Protein AF-A0A5C7MUC1-F1 (afdb_monomer)

Mean predicted aligned error: 4.85 Å

Radius of gyration: 16.39 Å; Cα contacts (8 Å, |Δi|>4): 188; chains: 1; bounding box: 34×37×46 Å

Nearest PDB structures (foldseek):
  3kn1-assembly1_A  TM=7.034E-01  e=2.233E-05  Homo sapiens
  1sfx-assembly1_A  TM=3.799E-01  e=1.946E+00  Archaeoglobus fulgidus DSM 4304
  5n9j-assembly1_A  TM=2.922E-01  e=3.364E+00  Schizosaccharomyces pombe

Solvent-accessible surface area (backbone atoms only — not comparable to full-atom values): 7900 Å² total; per-residue (Å²): 113,53,58,55,29,49,52,51,52,58,65,36,38,36,84,89,73,16,41,66,75,54,58,67,73,62,41,31,51,52,46,33,48,25,35,53,47,31,36,37,76,69,60,38,36,44,69,40,52,97,88,51,95,52,61,82,70,15,32,36,54,48,88,70,80,84,87,60,36,82,63,39,37,64,62,50,52,58,23,66,78,41,61,41,40,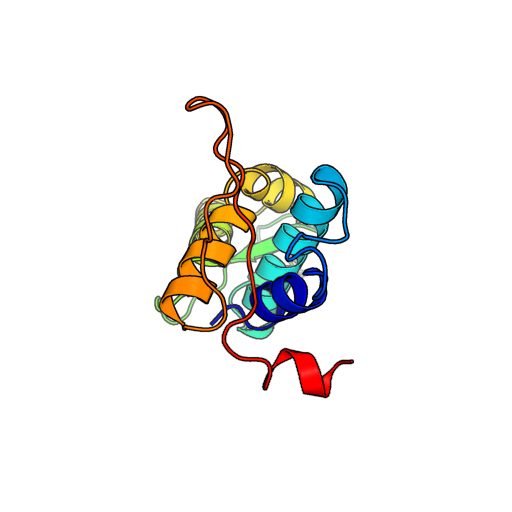63,69,62,52,31,64,71,37,44,85,51,48,65,61,43,44,52,54,49,36,38,75,69,53,38,28,45,85,40,83,42,94,59,58,92,89,58,76,43,60,32,48,46,70,68,52,53,77,79,50,63,78,80,108

Foldseek 3Di:
DLLQLLLVQVLQQDQPQLDGVDDLVVNLLVSLVSLVVSCVVVVQKDADDPPDPADGQWIAGDDDDPDDDPLNVQLSVVRPVHTGHSVVSSVVSSPPNVVSSLVVCVVVQQWDWAFDDDDPVDTDTRTHGRDCPSVVVVD

Secondary structure (DSSP, 8-state):
--HHHHHHHHHHB-TTT-SBSS-HHHHHHHHHHHHHHHHHHTTSEEE--TT-SSPTT-EEEPP--S---TTTHHHHHHHHHS-B-HHHHHHHHTTTHHHHHHHHHHHTTSB--EEES--TTS-EEE--BS--HHHHTT-

Sequence (139 aa):
MAQIAEDLYLLLLDNSSAQPGLDQPRRHRVLSGAVLLDLALACRIRPAAPGDSAPDGHLVALSGDDTVDPVSAPALELLRQRPRRPAAVMSKLRKGTEDSLIDQLQRAGQLRRQPLGGNRFRPHYALPLTDRARVGQAR

Structure (mmCIF, N/CA/C/O backbone):
data_AF-A0A5C7MUC1-F1
#
_entry.id   AF-A0A5C7MUC1-F1
#
loop_
_atom_site.group_PDB
_atom_site.id
_atom_site.type_symbol
_atom_site.label_atom_id
_atom_site.label_alt_id
_atom_site.label_comp_id
_atom_site.label_asym_id
_atom_site.label_entity_id
_atom_site.label_seq_id
_atom_site.pdbx_PDB_ins_code
_atom_site.Cartn_x
_atom_site.Cartn_y
_atom_site.Cartn_z
_atom_site.occupancy
_atom_site.B_iso_or_equiv
_atom_site.auth_seq_id
_atom_site.auth_comp_id
_atom_site.auth_asym_id
_atom_site.auth_atom_id
_atom_site.pdbx_PDB_model_num
ATOM 1 N N . MET A 1 1 ? -8.249 -5.103 -5.045 1.00 58.84 1 MET A N 1
ATOM 2 C CA . MET A 1 1 ? -8.250 -4.750 -3.609 1.00 58.84 1 MET A CA 1
ATOM 3 C C . MET A 1 1 ? -6.808 -4.775 -3.152 1.00 58.84 1 MET A C 1
ATOM 5 O O . MET A 1 1 ? -6.132 -5.740 -3.488 1.00 58.84 1 MET A O 1
ATOM 9 N N . ALA A 1 2 ? -6.350 -3.751 -2.433 1.00 65.50 2 ALA A N 1
ATOM 10 C CA . ALA A 1 2 ? -5.010 -3.712 -1.852 1.00 65.50 2 ALA A CA 1
ATOM 11 C C . ALA A 1 2 ? -4.988 -4.564 -0.573 1.00 65.50 2 ALA A C 1
ATOM 13 O O . ALA A 1 2 ? -5.162 -4.045 0.528 1.00 65.50 2 ALA A O 1
ATOM 14 N N . GLN A 1 3 ? -4.901 -5.888 -0.717 1.00 86.44 3 GLN A N 1
ATOM 15 C CA . GLN A 1 3 ? -5.027 -6.805 0.417 1.00 86.44 3 GLN A CA 1
ATOM 16 C C . GLN A 1 3 ? -3.856 -6.650 1.390 1.00 86.44 3 GLN A C 1
ATOM 18 O O . GLN A 1 3 ? -4.083 -6.480 2.584 1.00 86.44 3 GLN A O 1
ATOM 23 N N . ILE A 1 4 ? -2.621 -6.598 0.886 1.00 94.62 4 ILE A N 1
ATOM 24 C CA . ILE A 1 4 ? -1.413 -6.518 1.711 1.00 94.62 4 ILE A CA 1
ATOM 25 C C . ILE A 1 4 ? -1.387 -5.203 2.495 1.00 94.62 4 ILE A C 1
ATOM 27 O O . ILE A 1 4 ? -1.108 -5.209 3.693 1.00 94.62 4 ILE A O 1
ATOM 31 N N . ALA A 1 5 ? -1.668 -4.068 1.849 1.00 95.62 5 ALA A N 1
ATOM 32 C CA . ALA A 1 5 ? -1.636 -2.765 2.508 1.00 95.62 5 ALA A CA 1
ATOM 33 C C . ALA A 1 5 ? -2.745 -2.601 3.557 1.00 95.62 5 ALA A C 1
ATOM 35 O O . ALA A 1 5 ? -2.482 -2.078 4.643 1.00 95.62 5 ALA A O 1
ATOM 36 N N . GLU A 1 6 ? -3.959 -3.065 3.255 1.00 94.56 6 GLU A N 1
ATOM 37 C CA . GLU A 1 6 ? -5.078 -3.069 4.199 1.00 94.56 6 GLU A CA 1
ATOM 38 C C . GLU A 1 6 ? -4.794 -3.971 5.405 1.00 94.56 6 GLU A C 1
ATOM 40 O O . GLU A 1 6 ? -4.892 -3.508 6.542 1.00 94.56 6 GLU A O 1
ATOM 45 N N . ASP A 1 7 ? -4.383 -5.223 5.178 1.00 94.25 7 ASP A N 1
ATOM 46 C CA . ASP A 1 7 ? -4.096 -6.176 6.255 1.00 94.25 7 ASP A CA 1
ATOM 47 C C . ASP A 1 7 ? -2.927 -5.714 7.120 1.00 94.25 7 ASP A C 1
ATOM 49 O O . ASP A 1 7 ? -2.997 -5.786 8.348 1.00 94.25 7 ASP A O 1
ATOM 53 N N . LEU A 1 8 ? -1.881 -5.152 6.507 1.00 94.75 8 LEU A N 1
ATOM 54 C CA . LEU A 1 8 ? -0.781 -4.552 7.249 1.00 94.75 8 LEU A CA 1
ATOM 55 C C . LEU A 1 8 ? -1.273 -3.408 8.139 1.00 94.75 8 LEU A C 1
ATOM 57 O O . LEU A 1 8 ? -0.888 -3.346 9.303 1.00 94.75 8 LEU A O 1
ATOM 61 N N . TYR A 1 9 ? -2.115 -2.502 7.634 1.00 95.25 9 TYR A N 1
ATOM 62 C CA . TYR A 1 9 ? -2.611 -1.401 8.459 1.00 95.25 9 TYR A CA 1
ATOM 63 C C . TYR A 1 9 ? -3.444 -1.905 9.637 1.00 95.25 9 TYR A C 1
ATOM 65 O O . TYR A 1 9 ? -3.225 -1.473 10.767 1.00 95.25 9 TYR A O 1
ATOM 73 N N . LEU A 1 10 ? -4.340 -2.863 9.397 1.00 94.38 10 LEU A N 1
ATOM 74 C CA . LEU A 1 10 ? -5.147 -3.475 10.448 1.00 94.38 10 LEU A CA 1
ATOM 75 C C . LEU A 1 10 ? -4.278 -4.196 11.496 1.00 94.38 10 LEU A C 1
ATOM 77 O O . LEU A 1 10 ? -4.537 -4.083 12.694 1.00 94.38 10 LEU A O 1
ATOM 81 N N . LEU A 1 11 ? -3.207 -4.875 11.071 1.00 93.38 11 LEU A N 1
ATOM 82 C CA . LEU A 1 11 ? -2.226 -5.499 11.966 1.00 93.38 11 LEU A CA 1
ATOM 83 C C . LEU A 1 11 ? -1.454 -4.484 12.809 1.00 93.38 11 LEU A C 1
ATOM 85 O O . LEU A 1 11 ? -1.101 -4.789 13.949 1.00 93.38 11 LEU A O 1
ATOM 89 N N . LEU A 1 12 ? -1.201 -3.289 12.274 1.00 94.00 12 LEU A N 1
ATOM 90 C CA . LEU A 1 12 ? -0.528 -2.215 12.998 1.00 94.00 12 LEU A CA 1
ATOM 91 C C . LEU A 1 12 ? -1.426 -1.540 14.038 1.00 94.00 12 LEU A C 1
ATOM 93 O O . LEU A 1 12 ? -0.887 -0.897 14.935 1.00 94.00 12 LEU A O 1
ATOM 97 N N . LEU A 1 13 ? -2.754 -1.650 13.940 1.00 93.81 13 LEU A N 1
ATOM 98 C CA . LEU A 1 13 ? -3.668 -1.046 14.910 1.00 93.81 13 LEU A CA 1
ATOM 99 C C . LEU A 1 13 ? -3.659 -1.829 16.225 1.00 93.81 13 LEU A C 1
ATOM 101 O O . LEU A 1 13 ? -4.040 -3.001 16.281 1.00 93.81 13 LEU A O 1
ATOM 105 N N . ASP A 1 14 ? -3.252 -1.169 17.303 1.00 89.62 14 ASP A N 1
ATOM 106 C CA . ASP A 1 14 ? -3.358 -1.719 18.645 1.00 89.62 14 ASP A CA 1
ATOM 107 C C . ASP A 1 14 ? -4.825 -1.761 19.093 1.00 89.62 14 ASP A C 1
ATOM 109 O O . ASP A 1 14 ? -5.568 -0.788 18.965 1.00 89.62 14 ASP A O 1
ATOM 113 N N . ASN A 1 15 ? -5.242 -2.896 19.653 1.00 82.88 15 ASN A N 1
ATOM 114 C CA . ASN A 1 15 ? -6.635 -3.123 20.030 1.00 82.88 15 ASN A CA 1
ATOM 115 C C . ASN A 1 15 ? -7.074 -2.247 21.208 1.00 82.88 15 ASN A C 1
ATOM 117 O O . ASN A 1 15 ? -8.247 -1.887 21.286 1.00 82.88 15 ASN A O 1
ATOM 121 N N . SER A 1 16 ? -6.160 -1.956 22.139 1.00 84.94 16 SER A N 1
ATOM 122 C CA . SER A 1 16 ? -6.490 -1.252 23.381 1.00 84.94 16 SER A CA 1
ATOM 123 C C . SER A 1 16 ? -6.608 0.257 23.174 1.00 84.94 16 SER A C 1
ATOM 125 O O . SER A 1 16 ? -7.571 0.880 23.616 1.00 84.94 16 SER A O 1
ATOM 127 N N . SER A 1 17 ? -5.655 0.835 22.446 1.00 87.25 17 SER A N 1
ATOM 128 C CA . SER A 1 17 ? -5.583 2.264 22.152 1.00 87.25 17 SER A CA 1
ATOM 129 C C . SER A 1 17 ? -6.322 2.651 20.873 1.00 87.25 17 SER A C 1
ATOM 131 O O . SER A 1 17 ? -6.634 3.828 20.688 1.00 87.25 17 SER A O 1
ATOM 133 N N . ALA A 1 18 ? -6.609 1.683 19.992 1.00 91.56 18 ALA A N 1
ATOM 134 C CA . ALA A 1 18 ? -7.133 1.916 18.649 1.00 91.56 18 ALA A CA 1
ATOM 135 C C . ALA A 1 18 ? -6.257 2.900 17.845 1.00 91.56 18 ALA A C 1
ATOM 137 O O . ALA A 1 18 ? -6.764 3.743 17.100 1.00 91.56 18 ALA A O 1
ATOM 138 N N . GLN A 1 19 ? -4.936 2.804 18.029 1.00 91.94 19 GLN A N 1
ATOM 139 C CA . GLN A 1 19 ? -3.920 3.620 17.363 1.00 91.94 19 GLN A CA 1
ATOM 140 C C . GLN A 1 19 ? -2.896 2.738 16.637 1.00 91.94 19 GLN A C 1
ATOM 142 O O . GLN A 1 19 ? -2.657 1.605 17.057 1.00 91.94 19 GLN A O 1
ATOM 147 N N . PRO A 1 20 ? -2.238 3.239 15.578 1.00 92.56 20 PRO A N 1
ATOM 148 C CA . PRO A 1 20 ? -1.144 2.513 14.946 1.00 92.56 20 PRO A CA 1
ATOM 149 C C . PRO A 1 20 ? 0.073 2.379 15.876 1.00 92.56 20 PRO A C 1
ATOM 151 O O . PRO A 1 20 ? 0.561 3.372 16.412 1.00 92.56 20 PRO A O 1
ATOM 154 N N . GLY A 1 21 ? 0.625 1.171 15.997 1.00 90.88 21 GLY A N 1
ATOM 155 C CA . GLY A 1 21 ? 1.784 0.851 16.841 1.00 90.88 21 GLY A CA 1
ATOM 156 C C . GLY A 1 21 ? 3.152 1.259 16.274 1.00 90.88 21 GLY A C 1
ATOM 157 O O . GLY A 1 21 ? 4.168 1.081 16.940 1.00 90.88 21 GLY A O 1
ATOM 158 N N . LEU A 1 22 ? 3.205 1.807 15.054 1.00 93.19 22 LEU A N 1
ATOM 159 C CA . LEU A 1 22 ? 4.424 2.366 14.454 1.00 93.19 22 LEU A CA 1
ATOM 160 C C . LEU A 1 22 ? 4.384 3.891 14.436 1.00 93.19 22 LEU A C 1
ATOM 162 O O . LEU A 1 22 ? 3.348 4.483 14.122 1.00 93.19 22 LEU A O 1
ATOM 166 N N . ASP A 1 23 ? 5.542 4.523 14.656 1.00 93.31 23 ASP A N 1
ATOM 167 C CA . ASP A 1 23 ? 5.712 5.954 14.416 1.00 93.31 23 ASP A CA 1
ATOM 168 C C . ASP A 1 23 ? 5.389 6.316 12.960 1.00 93.31 23 ASP A C 1
ATOM 170 O O . ASP A 1 23 ? 5.533 5.510 12.035 1.00 93.31 23 ASP A O 1
ATOM 174 N N . GLN A 1 24 ? 4.932 7.550 12.754 1.00 92.50 24 GLN A N 1
ATOM 175 C CA . GLN A 1 24 ? 4.412 7.995 11.466 1.00 92.50 24 GLN A CA 1
ATOM 176 C C . GLN A 1 24 ? 5.415 7.819 10.302 1.00 92.50 24 GLN A C 1
ATOM 178 O O . GLN A 1 24 ? 5.016 7.277 9.269 1.00 92.50 24 GLN A O 1
ATOM 183 N N . PRO A 1 25 ? 6.707 8.199 10.418 1.00 93.88 25 PRO A N 1
ATOM 184 C CA . PRO A 1 25 ? 7.692 7.939 9.367 1.00 93.88 25 PRO A CA 1
ATOM 185 C C . PRO A 1 25 ? 7.816 6.464 8.967 1.00 93.88 25 PRO A C 1
ATOM 187 O O . PRO A 1 25 ? 7.786 6.154 7.770 1.00 93.88 25 PRO A O 1
ATOM 190 N N . ARG A 1 26 ? 7.946 5.550 9.939 1.00 95.31 26 ARG A N 1
ATOM 191 C CA . ARG A 1 26 ? 8.044 4.109 9.653 1.00 95.31 26 ARG A CA 1
ATOM 192 C C . ARG A 1 26 ? 6.753 3.577 9.050 1.00 95.31 26 ARG A C 1
ATOM 194 O O . ARG A 1 26 ? 6.808 2.866 8.048 1.00 95.31 26 ARG A O 1
ATOM 201 N N . ARG A 1 27 ? 5.608 3.984 9.597 1.00 95.56 27 ARG A N 1
ATOM 202 C CA . ARG A 1 27 ? 4.282 3.596 9.115 1.00 95.56 27 ARG A CA 1
ATOM 203 C C . ARG A 1 27 ? 4.060 3.999 7.659 1.00 95.56 27 ARG A C 1
ATOM 205 O O . ARG A 1 27 ? 3.769 3.150 6.826 1.00 95.56 27 ARG A O 1
ATOM 212 N N . HIS A 1 28 ? 4.309 5.259 7.309 1.00 95.62 28 HIS A N 1
ATOM 213 C CA . HIS A 1 28 ? 4.191 5.727 5.926 1.00 95.62 28 HIS A CA 1
ATOM 214 C C . HIS A 1 28 ? 5.077 4.930 4.960 1.00 95.62 28 HIS A C 1
ATOM 216 O O . HIS A 1 28 ? 4.662 4.626 3.838 1.00 95.62 28 HIS A O 1
ATOM 222 N N . ARG A 1 29 ? 6.299 4.581 5.386 1.00 95.56 29 ARG A N 1
ATOM 223 C CA . ARG A 1 29 ? 7.229 3.790 4.576 1.00 95.56 29 ARG A CA 1
ATOM 224 C C . ARG A 1 29 ? 6.693 2.383 4.319 1.00 95.56 29 ARG A C 1
ATOM 226 O O . ARG A 1 29 ? 6.689 1.966 3.163 1.00 95.56 29 ARG A O 1
ATOM 233 N N . VAL A 1 30 ? 6.254 1.667 5.356 1.00 96.50 30 VAL A N 1
ATOM 234 C CA . VAL A 1 30 ? 5.779 0.281 5.202 1.00 96.50 30 VAL A CA 1
ATOM 235 C C . VAL A 1 30 ? 4.472 0.213 4.413 1.00 96.50 30 VAL A C 1
ATOM 237 O O . VAL A 1 30 ? 4.370 -0.613 3.513 1.00 96.50 30 VAL A O 1
ATOM 240 N N . LEU A 1 31 ? 3.534 1.142 4.637 1.00 96.88 31 LEU A N 1
ATOM 241 C CA . LEU A 1 31 ? 2.273 1.194 3.885 1.00 96.88 31 LEU A CA 1
ATOM 242 C C . LEU A 1 31 ? 2.503 1.510 2.404 1.00 96.88 31 LEU A C 1
ATOM 244 O O . LEU A 1 31 ? 1.920 0.871 1.535 1.00 96.88 31 LEU A O 1
ATOM 248 N N . SER A 1 32 ? 3.407 2.444 2.093 1.00 96.94 32 SER A N 1
ATOM 249 C CA . SER A 1 32 ? 3.757 2.737 0.696 1.00 96.94 32 SER A CA 1
ATOM 250 C C . SER A 1 32 ? 4.413 1.541 0.002 1.00 96.94 32 SER A C 1
ATOM 252 O O . SER A 1 32 ? 4.215 1.343 -1.192 1.00 96.94 32 SER A O 1
ATOM 254 N N . GLY A 1 33 ? 5.208 0.753 0.733 1.00 97.31 33 GLY A N 1
ATOM 255 C CA . GLY A 1 33 ? 5.789 -0.487 0.222 1.00 97.31 33 GLY A CA 1
ATOM 256 C C . GLY A 1 33 ? 4.727 -1.556 -0.031 1.00 97.31 33 GLY A C 1
ATOM 257 O O . GLY A 1 33 ? 4.727 -2.159 -1.098 1.00 97.31 33 GLY A O 1
ATOM 258 N N . ALA A 1 34 ? 3.792 -1.734 0.904 1.00 97.44 34 ALA A N 1
ATOM 259 C CA . ALA A 1 34 ? 2.694 -2.686 0.775 1.00 97.44 34 ALA A CA 1
ATOM 260 C C . ALA A 1 34 ? 1.820 -2.406 -0.457 1.00 97.44 34 ALA A C 1
ATOM 262 O O . ALA A 1 34 ? 1.525 -3.330 -1.201 1.00 97.44 34 ALA A O 1
ATOM 263 N N . VAL A 1 35 ? 1.534 -1.136 -0.762 1.00 97.06 35 VAL A N 1
ATOM 264 C CA . VAL A 1 35 ? 0.822 -0.756 -1.997 1.00 97.06 35 VAL A CA 1
ATOM 265 C C . VAL A 1 35 ? 1.572 -1.185 -3.265 1.00 97.06 35 VAL A C 1
ATOM 267 O O . VAL A 1 35 ? 0.964 -1.638 -4.234 1.00 97.06 35 VAL A O 1
ATOM 270 N N . LEU A 1 36 ? 2.904 -1.067 -3.286 1.00 97.25 36 LEU A N 1
ATOM 271 C CA . LEU A 1 36 ? 3.690 -1.560 -4.422 1.00 97.25 36 LEU A CA 1
ATOM 272 C C . LEU A 1 36 ? 3.656 -3.090 -4.512 1.00 97.25 36 LEU A C 1
ATOM 274 O O . LEU A 1 36 ? 3.647 -3.625 -5.617 1.00 97.25 36 LEU A O 1
ATOM 278 N N . LEU A 1 37 ? 3.618 -3.786 -3.374 1.00 97.38 37 LEU A N 1
ATOM 279 C CA . LEU A 1 37 ? 3.475 -5.241 -3.339 1.00 97.38 37 LEU A CA 1
ATOM 280 C C . LEU A 1 37 ? 2.093 -5.685 -3.824 1.00 97.38 37 LEU A C 1
ATOM 282 O O . LEU A 1 37 ? 2.029 -6.632 -4.597 1.00 97.38 37 LEU A O 1
ATOM 286 N N . ASP A 1 38 ? 1.019 -4.983 -3.459 1.00 95.88 38 ASP A N 1
ATOM 287 C CA . ASP A 1 38 ? -0.330 -5.246 -3.972 1.00 95.88 38 ASP A CA 1
ATOM 288 C C . ASP A 1 38 ? -0.384 -5.116 -5.499 1.00 95.88 38 ASP A C 1
ATOM 290 O O . ASP A 1 38 ? -0.882 -6.003 -6.193 1.00 95.88 38 ASP A O 1
ATOM 294 N N . LEU A 1 39 ? 0.202 -4.046 -6.048 1.00 95.69 39 LEU A N 1
ATOM 295 C CA . LEU A 1 39 ? 0.307 -3.870 -7.498 1.00 95.69 39 LEU A CA 1
ATOM 296 C C . LEU A 1 39 ? 1.158 -4.960 -8.163 1.00 95.69 39 LEU A C 1
ATOM 298 O O . LEU A 1 39 ? 0.823 -5.404 -9.261 1.00 95.69 39 LEU A O 1
ATOM 302 N N . ALA A 1 40 ? 2.257 -5.381 -7.537 1.00 95.69 40 ALA A N 1
ATOM 303 C CA . ALA A 1 40 ? 3.107 -6.441 -8.072 1.00 95.69 40 ALA A CA 1
ATOM 304 C C . ALA A 1 40 ? 2.391 -7.801 -8.048 1.00 95.69 40 ALA A C 1
ATOM 306 O O . ALA A 1 40 ? 2.417 -8.518 -9.046 1.00 95.69 40 ALA A O 1
ATOM 307 N N . LEU A 1 41 ? 1.696 -8.120 -6.952 1.00 94.44 41 LEU A N 1
ATOM 308 C CA . LEU A 1 41 ? 0.892 -9.335 -6.802 1.00 94.44 41 LEU A CA 1
ATOM 309 C C . LEU A 1 41 ? -0.230 -9.389 -7.846 1.00 94.44 41 LEU A C 1
ATOM 311 O O . LEU A 1 41 ? -0.463 -10.427 -8.458 1.00 94.44 41 LEU A O 1
ATOM 315 N N . ALA A 1 42 ? -0.864 -8.248 -8.116 1.00 92.94 42 ALA A N 1
ATOM 316 C CA . ALA A 1 42 ? -1.862 -8.094 -9.170 1.00 92.94 42 ALA A CA 1
ATOM 317 C C . ALA A 1 42 ? -1.264 -8.001 -10.592 1.00 92.94 42 ALA A C 1
ATOM 319 O O . ALA A 1 42 ? -1.980 -7.664 -11.535 1.00 92.94 42 ALA A O 1
ATOM 320 N N . CYS A 1 43 ? 0.040 -8.255 -10.763 1.00 94.25 43 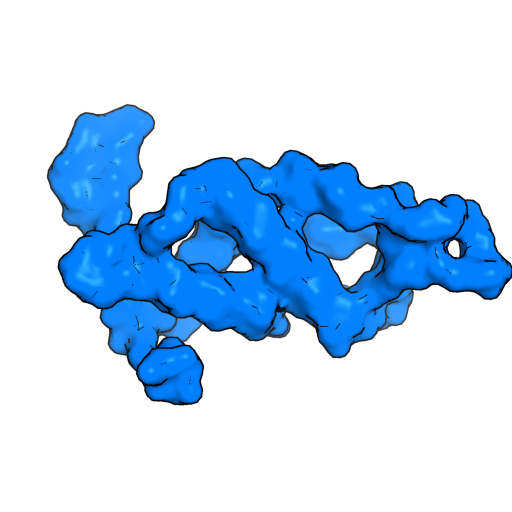CYS A N 1
ATOM 321 C CA . CYS A 1 43 ? 0.748 -8.202 -12.047 1.00 94.25 43 CYS A CA 1
ATOM 322 C C . CYS A 1 43 ? 0.587 -6.860 -12.789 1.00 94.25 43 CYS A C 1
ATOM 324 O O . CYS A 1 43 ? 0.567 -6.803 -14.017 1.00 94.25 43 CYS A O 1
ATOM 326 N N . ARG A 1 44 ? 0.472 -5.756 -12.043 1.00 95.44 44 ARG A N 1
ATOM 327 C CA . ARG A 1 44 ? 0.323 -4.390 -12.578 1.00 95.44 44 ARG A CA 1
ATOM 328 C C . ARG A 1 44 ? 1.645 -3.672 -12.745 1.00 95.44 44 ARG A C 1
ATOM 330 O O . ARG A 1 44 ? 1.734 -2.719 -13.516 1.00 95.44 44 ARG A O 1
ATOM 337 N N . ILE A 1 45 ? 2.653 -4.087 -11.989 1.00 96.56 45 ILE A N 1
ATOM 338 C CA . ILE A 1 45 ? 3.996 -3.523 -12.034 1.00 96.56 45 ILE A CA 1
ATOM 339 C C . ILE A 1 45 ? 5.022 -4.640 -11.894 1.00 96.56 45 ILE A C 1
ATOM 341 O O . ILE A 1 45 ? 4.741 -5.686 -11.313 1.00 96.56 45 ILE A O 1
ATOM 345 N N . ARG A 1 46 ? 6.240 -4.387 -12.363 1.00 96.94 46 ARG A N 1
ATOM 346 C CA . ARG A 1 46 ? 7.406 -5.234 -12.085 1.00 96.94 46 ARG A CA 1
ATOM 347 C C . ARG A 1 46 ? 8.693 -4.408 -12.100 1.00 96.94 46 ARG A C 1
ATOM 349 O O . ARG A 1 46 ? 8.683 -3.298 -12.641 1.00 96.94 46 ARG A O 1
ATOM 356 N N . PRO A 1 47 ? 9.808 -4.923 -11.559 1.00 97.62 47 PRO A N 1
ATOM 357 C CA . PRO A 1 47 ? 11.129 -4.394 -11.876 1.00 97.62 47 PRO A CA 1
ATOM 358 C C . PRO A 1 47 ? 11.397 -4.457 -13.383 1.00 97.62 47 PRO A C 1
ATOM 360 O O . PRO A 1 47 ? 10.960 -5.400 -14.046 1.00 97.62 47 PRO A O 1
ATOM 363 N N . ALA A 1 48 ? 12.116 -3.466 -13.906 1.00 97.31 48 ALA A N 1
ATOM 364 C CA . ALA A 1 48 ? 12.649 -3.464 -15.260 1.00 97.31 48 ALA A CA 1
ATOM 365 C C . ALA A 1 48 ? 13.514 -4.716 -15.482 1.00 97.31 48 ALA A C 1
ATOM 367 O O . ALA A 1 48 ? 14.228 -5.151 -14.576 1.00 97.31 48 ALA A O 1
ATOM 368 N N . ALA A 1 49 ? 13.408 -5.294 -16.669 1.00 94.56 49 ALA A N 1
ATOM 369 C CA . ALA A 1 49 ? 14.096 -6.500 -17.093 1.00 94.56 49 ALA A CA 1
AT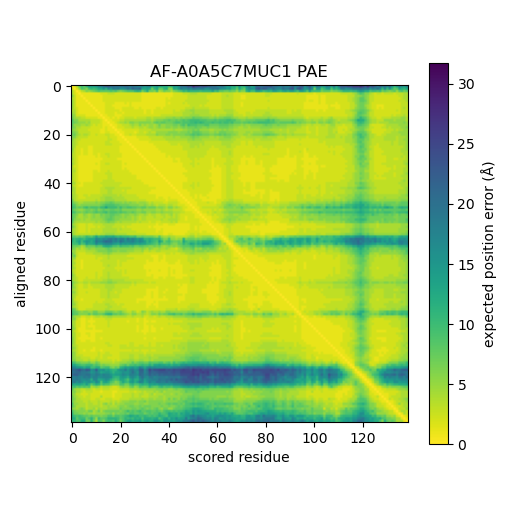OM 370 C C . ALA A 1 49 ? 14.922 -6.202 -18.357 1.00 94.56 49 ALA A C 1
ATOM 372 O O . ALA A 1 49 ? 14.625 -5.235 -19.067 1.00 94.56 49 ALA A O 1
ATOM 373 N N . PRO A 1 50 ? 15.938 -7.026 -18.673 1.00 92.81 50 PRO A N 1
ATOM 374 C CA . PRO A 1 50 ? 16.698 -6.877 -19.908 1.00 92.81 50 PRO A CA 1
ATOM 375 C C . PRO A 1 50 ? 15.777 -6.821 -21.133 1.00 92.81 50 PRO A C 1
ATOM 377 O O . PRO A 1 50 ? 14.920 -7.685 -21.310 1.00 92.81 50 PRO A O 1
ATOM 380 N N . GLY A 1 51 ? 15.956 -5.797 -21.967 1.00 90.25 51 GLY A N 1
ATOM 381 C CA . GLY A 1 51 ? 15.109 -5.530 -23.135 1.00 90.25 51 GLY A CA 1
ATOM 382 C C . GLY A 1 51 ? 14.068 -4.428 -22.924 1.00 90.25 51 GLY A C 1
ATOM 383 O O . GLY A 1 51 ? 13.527 -3.920 -23.905 1.00 90.25 51 GLY A O 1
ATOM 384 N N . ASP A 1 52 ? 13.828 -3.990 -21.687 1.00 93.12 52 ASP A N 1
ATOM 385 C CA . ASP A 1 52 ? 13.037 -2.785 -21.447 1.00 93.12 52 ASP A CA 1
ATOM 386 C C . ASP A 1 52 ? 13.793 -1.513 -21.824 1.00 93.12 52 ASP A C 1
ATOM 388 O O . ASP A 1 52 ? 15.005 -1.402 -21.661 1.00 93.12 52 ASP A O 1
ATOM 392 N N . SER A 1 53 ? 13.045 -0.479 -22.209 1.00 92.25 53 SER A N 1
ATOM 393 C CA . SER A 1 53 ? 13.588 0.881 -22.334 1.00 92.25 53 SER A CA 1
ATOM 394 C C . SER A 1 53 ? 13.828 1.564 -20.978 1.00 92.25 53 SER A C 1
ATOM 396 O O . SER A 1 53 ? 14.406 2.648 -20.920 1.00 92.25 53 SER A O 1
ATOM 398 N N . ALA A 1 54 ? 13.341 0.976 -19.882 1.00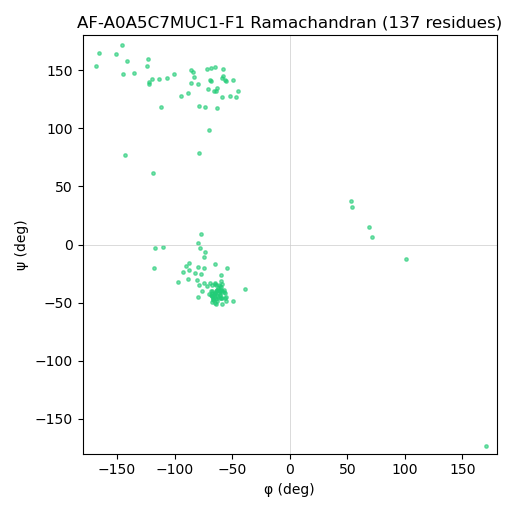 95.69 54 ALA A N 1
ATOM 399 C CA . ALA A 1 54 ? 13.497 1.509 -18.535 1.00 95.69 54 ALA A CA 1
ATOM 400 C C . ALA A 1 54 ? 14.861 1.115 -17.935 1.00 95.69 54 ALA A C 1
ATOM 402 O O . ALA A 1 54 ? 15.291 -0.017 -18.135 1.00 95.69 54 ALA A O 1
ATOM 403 N N . PRO A 1 55 ? 15.520 1.983 -17.142 1.00 95.69 55 PRO A N 1
ATOM 404 C CA . PRO A 1 55 ? 16.790 1.624 -16.515 1.00 95.69 55 PRO A CA 1
ATOM 405 C C . PRO A 1 55 ? 16.629 0.549 -15.434 1.00 95.69 55 PRO A C 1
ATOM 407 O O . PRO A 1 55 ? 15.622 0.526 -14.716 1.00 95.69 55 PRO A O 1
ATOM 410 N N . ASP A 1 56 ? 17.680 -0.239 -15.217 1.00 94.06 56 ASP A N 1
ATOM 411 C CA . ASP A 1 56 ? 17.735 -1.256 -14.165 1.00 94.06 56 ASP A CA 1
ATOM 412 C C . ASP A 1 56 ? 17.314 -0.717 -12.786 1.00 94.06 56 ASP A C 1
ATOM 414 O O . ASP A 1 56 ? 17.582 0.430 -12.392 1.00 94.06 56 ASP A O 1
ATOM 418 N N . GLY A 1 57 ? 16.595 -1.559 -12.040 1.00 93.94 57 GLY A N 1
ATOM 419 C CA . GLY A 1 57 ? 16.073 -1.232 -10.711 1.00 93.94 57 GLY A CA 1
ATOM 420 C C . GLY A 1 57 ? 14.914 -0.225 -10.697 1.00 93.94 57 GLY A C 1
ATOM 421 O O . GLY A 1 57 ? 14.495 0.206 -9.618 1.00 93.94 57 GLY A O 1
ATOM 422 N N . HIS A 1 58 ? 14.385 0.174 -11.858 1.00 98.25 58 HIS A N 1
ATOM 423 C CA . HIS A 1 58 ? 13.127 0.917 -11.941 1.00 98.25 58 HIS A CA 1
ATOM 424 C C . HIS A 1 58 ? 11.942 -0.040 -11.957 1.00 98.25 58 HIS A C 1
ATOM 426 O O . HIS A 1 58 ? 12.042 -1.161 -12.434 1.00 98.25 58 HIS A O 1
ATOM 432 N N . LEU A 1 59 ? 10.809 0.411 -11.436 1.00 98.38 59 LEU A N 1
ATOM 433 C CA . LEU A 1 59 ? 9.527 -0.238 -11.643 1.00 98.38 59 LEU A CA 1
ATOM 434 C C . LEU A 1 59 ? 8.926 0.279 -12.945 1.00 98.38 59 LEU A C 1
ATOM 436 O O . LEU A 1 59 ? 8.984 1.483 -13.221 1.00 98.38 59 LEU A O 1
ATOM 440 N N . VAL A 1 60 ? 8.333 -0.629 -13.708 1.00 97.75 60 VAL A N 1
ATOM 441 C CA . VAL A 1 60 ? 7.555 -0.335 -14.911 1.00 97.75 60 VAL A CA 1
ATOM 442 C C . VAL A 1 60 ? 6.093 -0.691 -14.664 1.00 97.75 60 VAL A C 1
ATOM 444 O O . VAL A 1 60 ? 5.803 -1.675 -13.980 1.00 97.75 60 VAL A O 1
ATOM 447 N N . ALA A 1 61 ? 5.180 0.123 -15.193 1.00 96.62 61 ALA A N 1
ATOM 448 C CA . ALA A 1 61 ? 3.761 -0.210 -15.228 1.00 96.62 61 ALA A CA 1
ATOM 449 C C . ALA A 1 61 ? 3.489 -1.174 -16.387 1.00 96.62 61 ALA A C 1
ATOM 451 O O . ALA A 1 61 ? 4.017 -0.997 -17.483 1.00 96.62 61 ALA A O 1
ATOM 452 N N . LEU A 1 62 ? 2.663 -2.182 -16.132 1.00 94.69 62 LEU A N 1
ATOM 453 C CA . LEU A 1 62 ? 2.237 -3.169 -17.113 1.00 94.69 62 LEU A CA 1
ATOM 454 C C . LEU A 1 62 ? 0.836 -2.827 -17.627 1.00 94.69 62 LEU A C 1
ATOM 456 O O . LEU A 1 62 ? -0.001 -2.287 -16.897 1.00 94.69 62 LEU A O 1
ATOM 460 N N . SER A 1 63 ? 0.586 -3.145 -18.895 1.00 87.31 63 SER A N 1
ATOM 461 C CA . SER A 1 63 ? -0.750 -3.074 -19.483 1.00 87.31 63 SER A CA 1
ATOM 462 C C . SER A 1 63 ? -1.654 -4.147 -18.874 1.00 87.31 63 SER A C 1
ATOM 464 O O . SER A 1 63 ? -1.229 -5.277 -18.653 1.00 87.31 63 SER A O 1
ATOM 466 N N . GLY A 1 64 ? -2.914 -3.802 -18.634 1.00 80.69 64 GLY A N 1
ATOM 467 C CA . GLY A 1 64 ? -3.950 -4.725 -18.177 1.00 80.69 64 GLY A CA 1
ATOM 468 C C . GLY A 1 64 ? -5.206 -3.958 -17.768 1.00 80.69 64 GLY A C 1
ATOM 469 O O . GLY A 1 64 ? -5.229 -2.734 -17.883 1.00 80.69 64 GLY A O 1
ATOM 470 N N . ASP A 1 65 ? -6.189 -4.657 -17.193 1.00 77.38 65 ASP A N 1
ATOM 471 C CA . ASP A 1 65 ? -7.478 -4.097 -16.745 1.00 77.38 65 ASP A CA 1
ATOM 472 C C . ASP A 1 65 ? -7.334 -2.776 -15.968 1.00 77.38 65 ASP A C 1
ATOM 474 O O . ASP A 1 65 ? -6.502 -2.669 -15.071 1.00 77.38 65 ASP A O 1
ATOM 478 N N . ASP A 1 66 ? -8.118 -1.759 -16.300 1.00 72.31 66 ASP A N 1
ATOM 479 C CA . ASP A 1 66 ? -8.085 -0.470 -15.615 1.00 72.31 66 ASP A CA 1
ATOM 480 C C . ASP A 1 66 ? -8.714 -0.492 -14.217 1.00 72.31 66 ASP A C 1
ATOM 482 O O . ASP A 1 66 ? -8.567 0.480 -13.471 1.00 72.31 66 ASP A O 1
ATOM 486 N N . THR A 1 67 ? -9.340 -1.598 -13.802 1.00 83.38 67 THR A N 1
ATOM 487 C CA . THR A 1 67 ? -9.829 -1.744 -12.430 1.00 83.38 67 THR A CA 1
ATOM 488 C C . THR A 1 67 ? -8.666 -1.884 -11.448 1.00 83.38 67 THR A C 1
ATOM 490 O O . THR A 1 67 ? -8.102 -2.960 -11.239 1.00 83.38 67 THR A O 1
ATOM 493 N N . VAL A 1 68 ? -8.310 -0.775 -10.809 1.00 86.88 68 VAL A N 1
ATOM 494 C CA . VAL A 1 68 ? -7.316 -0.710 -9.734 1.00 86.88 68 VAL A CA 1
ATOM 495 C C . VAL A 1 68 ? -7.998 -0.112 -8.518 1.00 86.88 68 VAL A C 1
ATOM 497 O O . VAL A 1 68 ? -8.795 0.819 -8.639 1.00 86.88 68 VAL A O 1
ATOM 500 N N . ASP A 1 69 ? -7.727 -0.663 -7.336 1.00 88.06 69 ASP A N 1
ATOM 501 C CA . ASP A 1 69 ? -8.338 -0.134 -6.124 1.00 88.06 69 ASP A CA 1
ATOM 502 C C . ASP A 1 69 ? -7.864 1.310 -5.847 1.00 88.06 69 ASP A C 1
ATOM 504 O O . ASP A 1 69 ? -6.755 1.692 -6.240 1.00 88.06 69 ASP A O 1
ATOM 508 N N . PRO A 1 70 ? -8.677 2.127 -5.153 1.00 89.88 70 PRO A N 1
ATOM 509 C CA . PRO A 1 70 ? -8.362 3.538 -4.941 1.00 89.88 70 PRO A CA 1
ATOM 510 C C . PRO A 1 70 ? -7.046 3.801 -4.198 1.00 89.88 70 PRO A C 1
ATOM 512 O O . PRO A 1 70 ? -6.458 4.864 -4.377 1.00 89.88 70 PRO A O 1
ATOM 515 N N . VAL A 1 71 ? -6.580 2.858 -3.371 1.00 94.06 71 VAL A N 1
ATOM 516 C CA . VAL A 1 71 ? -5.339 3.000 -2.597 1.00 94.06 71 VAL A CA 1
ATOM 517 C C . VAL A 1 71 ? -4.122 2.790 -3.501 1.00 94.06 71 VAL A C 1
ATOM 519 O O . VAL A 1 71 ? -3.136 3.525 -3.404 1.00 94.06 71 VAL A O 1
ATOM 522 N N . SER A 1 72 ? -4.202 1.823 -4.414 1.00 94.56 72 SER A N 1
ATOM 523 C CA . SER A 1 72 ? -3.131 1.476 -5.350 1.00 94.56 72 SER A CA 1
ATOM 524 C C . SER A 1 72 ? -3.083 2.366 -6.595 1.00 94.56 72 SER A C 1
ATOM 526 O O . SER A 1 72 ? -2.018 2.525 -7.201 1.00 94.56 72 SER A O 1
ATOM 528 N N . ALA A 1 73 ? -4.205 2.982 -6.976 1.00 93.81 73 ALA A N 1
ATOM 529 C CA . ALA A 1 73 ? -4.315 3.785 -8.194 1.00 93.81 73 ALA A CA 1
ATOM 530 C C . ALA A 1 73 ? -3.275 4.925 -8.299 1.00 93.81 73 ALA A C 1
ATOM 532 O O . ALA A 1 73 ? -2.627 5.023 -9.346 1.00 93.81 73 ALA A O 1
ATOM 533 N N . PRO A 1 74 ? -3.000 5.734 -7.251 1.00 95.38 74 PRO A N 1
ATOM 534 C CA . PRO A 1 74 ? -1.985 6.789 -7.326 1.00 95.38 74 PRO A CA 1
ATOM 535 C C . PRO A 1 74 ? -0.575 6.266 -7.626 1.00 95.38 74 PRO A C 1
ATOM 537 O O . PRO A 1 74 ? 0.200 6.913 -8.332 1.00 95.38 74 PRO A O 1
ATOM 540 N N . ALA A 1 75 ? -0.224 5.091 -7.097 1.00 95.94 75 ALA A N 1
ATOM 541 C CA . ALA A 1 75 ? 1.083 4.484 -7.319 1.00 95.94 75 ALA A CA 1
ATOM 542 C C . ALA A 1 75 ? 1.239 4.007 -8.767 1.00 95.94 75 ALA A C 1
ATOM 544 O O . ALA A 1 75 ? 2.277 4.255 -9.387 1.00 95.94 75 ALA A O 1
ATOM 545 N N . LEU A 1 76 ? 0.195 3.378 -9.317 1.00 95.88 76 LEU A N 1
ATOM 546 C CA . LEU A 1 76 ? 0.190 2.944 -10.709 1.00 95.88 76 LEU A CA 1
ATOM 547 C C . LEU A 1 76 ? 0.240 4.139 -11.667 1.00 95.88 76 LEU A C 1
ATOM 549 O O . LEU A 1 76 ? 1.013 4.116 -12.620 1.00 95.88 76 LEU A O 1
ATOM 553 N N . GLU A 1 77 ? -0.511 5.203 -11.389 1.00 95.44 77 GLU A N 1
ATOM 554 C CA . GLU A 1 77 ? -0.530 6.418 -12.210 1.00 95.44 77 GLU A CA 1
ATOM 555 C C . GLU A 1 77 ? 0.859 7.077 -12.293 1.00 95.44 77 GLU A C 1
ATOM 557 O O . GLU A 1 77 ? 1.351 7.417 -13.371 1.00 95.44 77 GLU A O 1
ATOM 562 N N . LEU A 1 78 ? 1.580 7.151 -11.169 1.00 96.75 78 LEU A N 1
ATOM 563 C CA . LEU A 1 78 ? 2.958 7.653 -11.146 1.00 96.75 78 LEU A CA 1
ATOM 564 C C . LEU A 1 78 ? 3.925 6.856 -12.034 1.00 96.75 78 LEU A C 1
ATOM 566 O O . LEU A 1 78 ? 4.914 7.436 -12.507 1.00 96.75 78 LEU A O 1
ATOM 570 N N . LEU A 1 79 ? 3.675 5.553 -12.189 1.00 96.88 79 LEU A N 1
ATOM 571 C CA . LEU A 1 79 ? 4.484 4.618 -12.973 1.00 96.88 79 LEU A CA 1
ATOM 572 C C . LEU A 1 79 ? 4.054 4.554 -14.443 1.00 96.88 79 LEU A C 1
ATOM 574 O O . LEU A 1 79 ? 4.913 4.362 -15.301 1.00 96.88 79 LEU A O 1
ATOM 578 N N . ARG A 1 80 ? 2.770 4.791 -14.740 1.00 95.56 80 ARG A N 1
ATOM 579 C CA . ARG A 1 80 ? 2.254 4.979 -16.107 1.00 95.56 80 ARG A CA 1
ATOM 580 C C . ARG A 1 80 ? 2.867 6.206 -16.774 1.00 95.56 80 ARG A C 1
ATOM 582 O O . ARG A 1 80 ? 3.205 6.158 -17.949 1.00 95.56 80 ARG A O 1
ATOM 589 N N . GLN A 1 81 ? 3.084 7.279 -16.013 1.00 96.31 81 GLN A N 1
ATOM 590 C CA . GLN A 1 81 ? 3.730 8.492 -16.526 1.00 96.31 81 GLN A CA 1
ATOM 591 C C . GLN A 1 81 ? 5.189 8.265 -16.929 1.00 96.31 81 GLN A C 1
ATO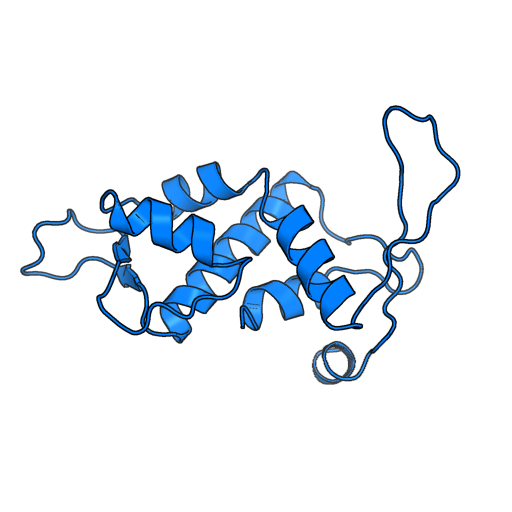M 593 O O . GLN A 1 81 ? 5.650 8.820 -17.921 1.00 96.31 81 GLN A O 1
ATOM 598 N N . ARG A 1 82 ? 5.947 7.522 -16.111 1.00 96.56 82 ARG A N 1
ATOM 599 C CA . ARG A 1 82 ? 7.313 7.081 -16.424 1.00 96.56 82 ARG A CA 1
ATOM 600 C C . ARG A 1 82 ? 7.800 6.025 -15.426 1.00 96.56 82 ARG A C 1
ATOM 602 O O . ARG A 1 82 ? 7.431 6.115 -14.250 1.00 96.56 82 ARG A O 1
ATOM 609 N N . PRO A 1 83 ? 8.736 5.144 -15.823 1.00 97.69 83 PRO A N 1
ATOM 610 C CA . PRO A 1 83 ? 9.427 4.250 -14.899 1.00 97.69 83 PRO A CA 1
ATOM 611 C C . PRO A 1 83 ? 10.132 5.005 -13.765 1.00 97.69 83 PRO A C 1
ATOM 613 O O . PRO A 1 83 ? 10.702 6.086 -13.961 1.00 97.69 83 PRO A O 1
ATOM 616 N N . ARG A 1 84 ? 10.106 4.451 -12.547 1.00 98.31 84 ARG A N 1
ATOM 617 C CA . ARG A 1 84 ? 10.701 5.070 -11.343 1.00 98.31 84 ARG A CA 1
ATOM 618 C C . ARG A 1 84 ? 11.284 4.012 -10.417 1.00 98.31 84 ARG A C 1
ATOM 620 O O . ARG A 1 84 ? 10.710 2.942 -10.272 1.00 98.31 84 ARG A O 1
ATOM 627 N N . ARG A 1 85 ? 12.370 4.332 -9.708 1.00 98.12 85 ARG A N 1
ATOM 628 C CA . ARG A 1 85 ? 12.853 3.488 -8.600 1.00 98.12 85 ARG A CA 1
ATOM 629 C C . ARG A 1 85 ? 11.775 3.333 -7.514 1.00 98.12 85 ARG A C 1
ATOM 631 O O . ARG A 1 85 ? 11.125 4.337 -7.200 1.00 98.12 85 ARG A O 1
ATOM 638 N N . PRO A 1 86 ? 11.648 2.159 -6.861 1.00 97.62 86 PRO A N 1
ATOM 639 C CA . PRO A 1 86 ? 10.659 1.926 -5.804 1.00 97.62 86 PRO A CA 1
ATOM 640 C C . PRO A 1 86 ? 10.653 3.016 -4.723 1.00 97.62 86 PRO A C 1
ATOM 642 O O . PRO A 1 86 ? 9.618 3.610 -4.432 1.00 97.62 86 PRO A O 1
ATOM 645 N N . ALA A 1 87 ? 11.833 3.375 -4.207 1.00 97.12 87 ALA A N 1
ATOM 646 C CA . ALA A 1 87 ? 11.978 4.396 -3.169 1.00 97.12 87 ALA A CA 1
ATOM 647 C C . ALA A 1 87 ? 11.436 5.777 -3.588 1.00 97.12 87 ALA A C 1
ATOM 649 O O . ALA A 1 87 ? 10.883 6.507 -2.764 1.00 97.12 87 ALA A O 1
ATOM 650 N N . ALA A 1 88 ? 11.553 6.134 -4.872 1.00 97.69 88 ALA A N 1
ATOM 651 C CA . ALA A 1 88 ? 11.031 7.395 -5.390 1.00 97.69 88 ALA A CA 1
ATOM 652 C C . ALA A 1 88 ? 9.498 7.391 -5.461 1.00 97.69 88 ALA A C 1
ATOM 654 O O . ALA A 1 88 ? 8.877 8.422 -5.207 1.00 97.69 88 ALA A O 1
ATOM 655 N N . VAL A 1 89 ? 8.886 6.244 -5.774 1.00 97.62 89 VAL A N 1
ATOM 656 C CA . VAL A 1 89 ? 7.425 6.090 -5.736 1.00 97.62 89 VAL A CA 1
ATOM 657 C C . VAL A 1 89 ? 6.937 6.168 -4.292 1.00 97.62 89 VAL A C 1
ATOM 659 O O . VAL A 1 89 ? 6.087 6.998 -3.983 1.00 97.62 89 VAL A O 1
ATOM 662 N N . MET A 1 90 ? 7.556 5.413 -3.379 1.00 96.75 90 MET A N 1
ATOM 663 C CA . MET A 1 90 ? 7.204 5.423 -1.953 1.00 96.75 90 MET A CA 1
ATOM 664 C C . MET A 1 90 ? 7.293 6.827 -1.335 1.00 96.75 90 MET A C 1
ATOM 666 O O . MET A 1 90 ? 6.407 7.243 -0.593 1.00 96.75 90 MET A O 1
ATOM 670 N N . SER A 1 91 ? 8.331 7.595 -1.677 1.00 95.81 91 SER A N 1
ATOM 671 C CA . SER A 1 91 ? 8.492 8.979 -1.209 1.00 95.81 91 SER A CA 1
ATOM 672 C C . SER A 1 91 ? 7.330 9.890 -1.633 1.00 95.81 91 SER A C 1
ATOM 674 O O . SER A 1 91 ? 6.893 10.740 -0.856 1.00 95.81 91 SER A O 1
ATOM 676 N N . LYS A 1 92 ? 6.786 9.688 -2.841 1.00 96.19 92 LYS A N 1
ATOM 677 C CA . LYS A 1 92 ? 5.626 10.441 -3.340 1.00 96.19 92 LYS A CA 1
ATOM 678 C C . LYS A 1 92 ? 4.310 10.019 -2.685 1.00 96.19 92 LYS A C 1
ATOM 680 O O . LYS A 1 92 ? 3.445 10.865 -2.489 1.00 96.19 92 LYS A O 1
ATOM 685 N N . LEU A 1 93 ? 4.174 8.744 -2.328 1.00 94.69 93 LEU A N 1
ATOM 686 C CA . LEU A 1 93 ? 2.966 8.185 -1.712 1.00 94.69 93 LEU A CA 1
ATOM 687 C C . LEU A 1 93 ? 2.814 8.536 -0.222 1.00 94.69 93 LEU A C 1
ATOM 689 O O . LEU A 1 93 ? 1.694 8.633 0.277 1.00 94.69 93 LEU A O 1
ATOM 693 N N . ARG A 1 94 ? 3.930 8.811 0.471 1.00 87.44 94 ARG A N 1
ATOM 694 C CA . ARG A 1 94 ? 4.026 9.018 1.931 1.00 87.44 94 ARG A CA 1
ATOM 695 C C . ARG A 1 94 ? 2.878 9.804 2.577 1.00 87.44 94 ARG A C 1
ATOM 697 O O . ARG A 1 94 ? 2.565 9.530 3.725 1.00 87.44 94 ARG A O 1
ATOM 704 N N . LYS A 1 95 ? 2.349 10.846 1.927 1.00 80.88 95 LYS A N 1
ATOM 705 C CA . LYS A 1 95 ? 1.375 11.753 2.556 1.00 80.88 95 LYS A CA 1
ATOM 706 C C . LYS A 1 95 ? -0.080 11.296 2.432 1.00 80.88 95 LYS A C 1
ATOM 708 O O . LYS A 1 95 ? -0.880 11.776 3.214 1.00 80.88 95 LYS A O 1
ATOM 713 N N . GLY A 1 96 ? -0.417 10.442 1.463 1.00 90.69 96 GLY A N 1
ATOM 714 C CA . GLY A 1 96 ? -1.816 10.130 1.132 1.00 90.69 96 GLY A CA 1
ATOM 715 C C . GLY A 1 96 ? -2.217 8.672 1.337 1.00 90.69 96 GLY A C 1
ATOM 716 O O . GLY A 1 96 ? -3.406 8.387 1.454 1.00 90.69 96 GLY A O 1
ATOM 717 N N . THR A 1 97 ? -1.252 7.748 1.392 1.00 94.69 97 THR A N 1
ATOM 718 C CA . THR A 1 97 ? -1.550 6.309 1.469 1.00 94.69 97 THR A CA 1
ATOM 719 C C . THR A 1 97 ? -2.307 5.930 2.733 1.00 94.69 97 THR A C 1
ATOM 721 O O . THR A 1 97 ? -3.267 5.175 2.652 1.00 94.69 97 THR A O 1
ATOM 724 N N . GLU A 1 98 ? -1.888 6.444 3.893 1.00 94.56 98 GLU A N 1
ATOM 725 C CA . GLU A 1 98 ? -2.542 6.114 5.163 1.00 94.56 98 GLU A CA 1
ATOM 726 C C . GLU A 1 98 ? -3.999 6.590 5.181 1.00 94.56 98 GLU A C 1
ATOM 728 O O . GLU A 1 98 ? -4.890 5.794 5.458 1.00 94.56 98 GLU A O 1
ATOM 733 N N . ASP A 1 99 ? -4.259 7.844 4.809 1.00 93.44 99 ASP A N 1
ATOM 734 C CA . ASP A 1 99 ? -5.623 8.381 4.778 1.00 93.44 99 ASP A CA 1
ATOM 735 C C . ASP A 1 99 ? -6.513 7.614 3.791 1.00 93.44 99 ASP A C 1
ATOM 737 O O . ASP A 1 99 ? -7.638 7.248 4.133 1.00 93.44 99 ASP A O 1
ATOM 741 N N . SER A 1 100 ? -5.975 7.279 2.612 1.00 94.31 100 SER A N 1
ATOM 742 C CA . SER A 1 100 ? -6.688 6.488 1.599 1.00 94.31 100 SER A CA 1
ATOM 743 C C . SER A 1 100 ? -7.016 5.076 2.096 1.00 94.31 100 SER A C 1
ATOM 745 O O . SER A 1 100 ? -8.104 4.567 1.825 1.00 94.31 100 SER A O 1
ATOM 747 N N . LEU A 1 101 ? -6.100 4.445 2.840 1.00 95.06 101 LEU A N 1
ATOM 748 C CA . LEU A 1 101 ? -6.326 3.145 3.474 1.00 95.06 101 LEU A CA 1
ATOM 749 C C . LEU A 1 101 ? -7.414 3.227 4.540 1.00 95.06 101 LEU A C 1
ATOM 751 O O . LEU A 1 101 ? -8.306 2.386 4.555 1.00 95.06 101 LEU A O 1
ATOM 755 N N . ILE A 1 102 ? -7.375 4.241 5.407 1.00 94.69 102 ILE A N 1
ATOM 756 C CA . ILE A 1 102 ? -8.402 4.442 6.435 1.00 94.69 102 ILE A CA 1
ATOM 757 C C . ILE A 1 102 ? -9.772 4.641 5.777 1.00 94.69 102 ILE A C 1
ATOM 759 O O . ILE A 1 102 ? -10.743 4.011 6.193 1.00 94.69 102 ILE A O 1
ATOM 763 N N . ASP A 1 103 ? -9.859 5.474 4.737 1.00 94.12 103 ASP A N 1
ATOM 764 C CA . ASP A 1 103 ? -11.102 5.704 3.995 1.00 94.12 103 ASP A CA 1
ATOM 765 C C . ASP A 1 103 ? -11.626 4.414 3.356 1.00 94.12 103 ASP A C 1
ATOM 767 O O . ASP A 1 103 ? -12.822 4.117 3.414 1.00 94.12 103 ASP A O 1
ATOM 771 N N . GLN A 1 104 ? -10.737 3.620 2.761 1.00 93.62 104 GLN A N 1
ATOM 772 C CA . GLN A 1 104 ? -11.087 2.347 2.146 1.00 93.62 104 GLN A CA 1
ATOM 773 C C . GLN A 1 104 ? -11.557 1.315 3.178 1.00 93.62 104 GLN A C 1
ATOM 775 O O . GLN A 1 104 ? -12.614 0.714 2.997 1.00 93.62 104 GLN A O 1
ATOM 780 N N . LEU A 1 105 ? -10.828 1.154 4.281 1.00 94.69 105 LEU A N 1
ATOM 781 C CA . LEU A 1 105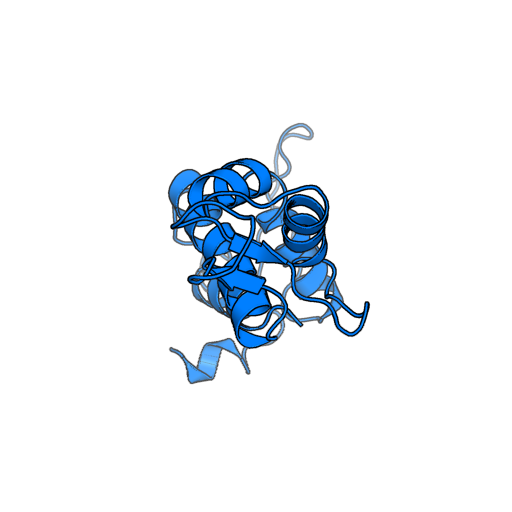 ? -11.169 0.231 5.363 1.00 94.69 105 LEU A CA 1
ATOM 782 C C . LEU A 1 105 ? -12.465 0.634 6.074 1.00 94.69 105 LEU A C 1
ATOM 784 O O . LEU A 1 105 ? -13.241 -0.235 6.468 1.00 94.69 105 LEU A O 1
ATOM 788 N N . GLN A 1 106 ? -12.737 1.936 6.194 1.00 94.56 106 GLN A N 1
ATOM 789 C CA . GLN A 1 106 ? -14.009 2.426 6.715 1.00 94.56 106 GLN A CA 1
ATOM 790 C C . GLN A 1 106 ? -15.163 2.111 5.756 1.00 94.56 106 GLN A C 1
ATOM 792 O O . GLN A 1 106 ? -16.206 1.630 6.196 1.00 94.56 106 GLN A O 1
ATOM 797 N N . ARG A 1 107 ? -14.979 2.322 4.444 1.00 92.94 107 ARG A N 1
ATOM 798 C CA . ARG A 1 107 ? -15.973 1.928 3.426 1.00 92.94 107 ARG A CA 1
ATOM 799 C C . ARG A 1 107 ? -16.226 0.421 3.410 1.00 92.94 107 ARG A C 1
ATOM 801 O O . ARG A 1 107 ? -17.358 0.006 3.202 1.00 92.94 107 ARG A O 1
ATOM 808 N N . ALA A 1 108 ? -15.194 -0.380 3.664 1.00 92.19 108 ALA A N 1
ATOM 809 C CA . ALA A 1 108 ? -15.281 -1.833 3.770 1.00 92.19 108 ALA A CA 1
ATOM 810 C C . ALA A 1 108 ? -15.810 -2.330 5.133 1.00 92.19 108 ALA A C 1
ATOM 812 O O . ALA A 1 108 ? -15.863 -3.538 5.358 1.00 92.19 108 ALA A O 1
ATOM 813 N N . GLY A 1 109 ? -16.163 -1.428 6.060 1.00 94.19 109 GLY A N 1
ATOM 814 C CA . GLY A 1 109 ? -16.696 -1.782 7.380 1.00 94.19 109 GLY A CA 1
ATOM 815 C C . GLY A 1 109 ? -15.689 -2.444 8.327 1.00 94.19 109 GLY A C 1
ATOM 816 O O . GLY A 1 109 ? -16.090 -3.020 9.333 1.00 94.19 109 GLY A O 1
ATOM 817 N N . GLN A 1 110 ? -14.389 -2.372 8.033 1.00 94.44 110 GLN A N 1
ATOM 818 C CA . GLN A 1 110 ? -13.338 -3.017 8.829 1.00 94.44 110 GLN A CA 1
ATOM 819 C C . GLN A 1 110 ? -12.964 -2.196 10.071 1.00 94.44 110 GLN A C 1
ATOM 821 O O . GLN A 1 110 ? -12.606 -2.746 11.112 1.00 94.44 110 GLN A O 1
ATOM 826 N N . LEU A 1 111 ? -13.088 -0.871 9.993 1.00 94.75 111 LEU A N 1
ATOM 827 C CA . LEU A 1 111 ? -12.844 0.057 11.097 1.00 94.75 111 LEU A CA 1
ATOM 828 C C . LEU A 1 111 ? -13.792 1.254 11.026 1.00 94.75 111 LEU A C 1
ATOM 830 O O . LEU A 1 111 ? -14.479 1.465 10.027 1.00 94.75 111 LEU A O 1
ATOM 834 N N . ARG A 1 112 ? -13.779 2.083 12.070 1.00 93.88 112 ARG A N 1
ATOM 835 C CA . ARG A 1 112 ? -14.481 3.373 12.090 1.00 93.88 112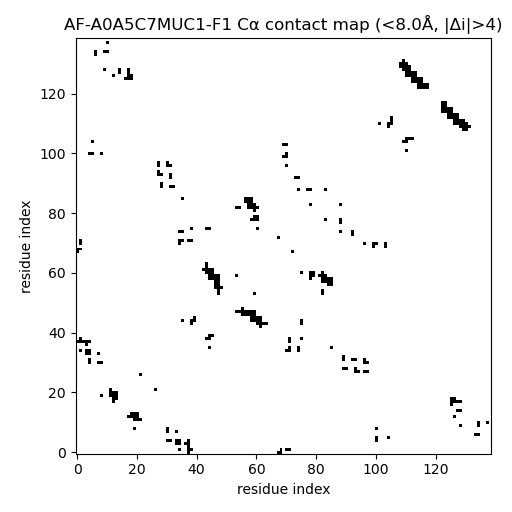 ARG A CA 1
ATOM 836 C C . ARG A 1 112 ? -13.592 4.469 12.664 1.00 93.88 112 ARG A C 1
ATOM 838 O O . ARG A 1 112 ? -12.823 4.207 13.583 1.00 93.88 112 ARG A O 1
ATOM 845 N N . ARG A 1 113 ? -13.740 5.709 12.193 1.00 93.12 113 ARG A N 1
ATOM 846 C CA . ARG A 1 113 ? -13.168 6.884 12.868 1.00 93.12 113 ARG A CA 1
ATOM 847 C C . ARG A 1 113 ? -14.035 7.279 14.059 1.00 93.12 113 ARG A C 1
ATOM 849 O O . ARG A 1 113 ? -15.196 7.644 13.894 1.00 93.12 113 ARG A O 1
ATOM 856 N N . GLN A 1 114 ? -13.460 7.247 15.256 1.00 91.19 114 GLN A N 1
ATOM 857 C CA . GLN A 1 114 ? -14.091 7.750 16.472 1.00 91.19 114 GLN A CA 1
ATOM 858 C C . GLN A 1 114 ? -13.337 8.998 16.952 1.00 91.19 114 GLN A C 1
ATOM 860 O O . GLN A 1 114 ? -12.150 8.892 17.253 1.00 91.19 114 GLN A O 1
ATOM 865 N N . PRO A 1 115 ? -13.975 10.179 17.027 1.00 86.62 115 PRO A N 1
ATOM 866 C CA . PRO A 1 115 ? -13.325 11.385 17.531 1.00 86.62 115 PRO A CA 1
ATOM 867 C C . PRO A 1 115 ? -12.829 11.179 18.964 1.00 86.62 115 PRO A C 1
ATOM 869 O O . PRO A 1 115 ? -13.594 10.791 19.847 1.00 86.62 115 PRO A O 1
ATOM 872 N N . LEU A 1 116 ? -11.551 11.456 19.193 1.00 81.12 116 LEU A N 1
ATOM 873 C CA . LEU A 1 116 ? -10.998 11.695 20.517 1.00 81.12 116 LEU A CA 1
ATOM 874 C C . LEU A 1 116 ? -11.029 13.211 20.705 1.00 81.12 116 LEU A C 1
ATOM 876 O O . LEU A 1 116 ? -10.596 13.946 19.817 1.00 81.12 116 LEU A O 1
ATOM 880 N N . GLY A 1 117 ? -11.601 13.696 21.809 1.00 70.69 117 GLY A N 1
ATOM 881 C CA . GLY A 1 117 ? -11.685 15.135 22.079 1.00 70.69 117 GLY A CA 1
ATOM 882 C C . GLY A 1 117 ? -10.339 15.824 21.817 1.00 70.69 117 GLY A C 1
ATOM 883 O O . GLY A 1 117 ? -9.303 15.369 22.295 1.00 70.69 117 GLY A O 1
ATOM 884 N N . GLY A 1 118 ? -10.341 16.881 21.004 1.00 66.94 118 GLY A N 1
ATOM 885 C CA . GLY A 1 118 ? -9.120 17.521 20.518 1.00 66.94 118 GLY A CA 1
ATOM 886 C C . GLY A 1 118 ? -9.390 18.895 19.911 1.00 66.94 118 GLY A C 1
ATOM 887 O O . GLY A 1 118 ? -10.533 19.257 19.627 1.00 66.94 118 GLY A O 1
ATOM 888 N N . ASN A 1 119 ? -8.333 19.688 19.732 1.00 61.09 119 ASN A N 1
ATOM 889 C CA . ASN A 1 119 ? -8.452 21.022 19.151 1.00 61.09 119 ASN A CA 1
ATOM 890 C C . ASN A 1 119 ? -8.813 20.922 17.654 1.00 61.09 119 ASN A C 1
ATOM 892 O O . ASN A 1 119 ? -8.281 20.062 16.950 1.00 61.09 119 ASN A O 1
ATOM 896 N N . ARG A 1 120 ? -9.672 21.817 17.141 1.00 61.97 120 ARG A N 1
ATOM 897 C CA . ARG A 1 120 ? -10.245 21.752 15.771 1.00 61.97 120 ARG A CA 1
ATOM 898 C C . ARG A 1 120 ? -9.204 21.664 14.642 1.00 61.97 120 ARG A C 1
ATOM 900 O O . ARG A 1 120 ? -9.532 21.237 13.543 1.00 61.97 120 ARG A O 1
ATOM 907 N N . PHE A 1 121 ? -7.959 22.052 14.914 1.00 59.72 121 PHE A N 1
ATOM 908 C CA . PHE A 1 121 ? -6.855 22.082 13.951 1.00 59.72 121 PHE A CA 1
ATOM 909 C C . PHE A 1 121 ? -6.078 20.764 13.822 1.00 59.72 121 PHE A C 1
ATOM 911 O O . PHE A 1 121 ? -5.324 20.597 12.866 1.00 59.72 121 PHE A O 1
ATOM 918 N N . ARG A 1 122 ? -6.229 19.836 14.775 1.00 60.44 122 ARG A N 1
ATOM 919 C CA . ARG A 1 122 ? -5.653 18.483 14.723 1.00 60.44 122 ARG A CA 1
ATOM 920 C C . ARG A 1 122 ? -6.653 17.511 15.333 1.00 60.44 122 ARG A C 1
ATOM 922 O O . ARG A 1 122 ? -6.511 17.147 16.500 1.00 60.44 122 ARG A O 1
ATOM 929 N N . PRO A 1 123 ? -7.704 17.146 14.587 1.00 61.56 123 PRO A N 1
ATOM 930 C CA . PRO A 1 123 ? -8.649 16.172 15.084 1.00 61.56 123 PRO A CA 1
ATOM 931 C C . PRO A 1 123 ? -7.914 14.845 15.280 1.00 61.56 123 PRO A C 1
ATOM 933 O O . PRO A 1 123 ? -7.347 14.274 14.349 1.00 61.56 123 PRO A O 1
ATOM 936 N N . HIS A 1 124 ? -7.877 14.396 16.528 1.00 77.88 124 HIS A N 1
ATOM 937 C CA . HIS A 1 124 ? -7.369 13.085 16.879 1.00 77.88 124 HIS A CA 1
ATOM 938 C C . HIS A 1 124 ? -8.533 12.106 16.789 1.00 77.88 124 HIS A C 1
ATOM 940 O O . HIS A 1 124 ? -9.611 12.3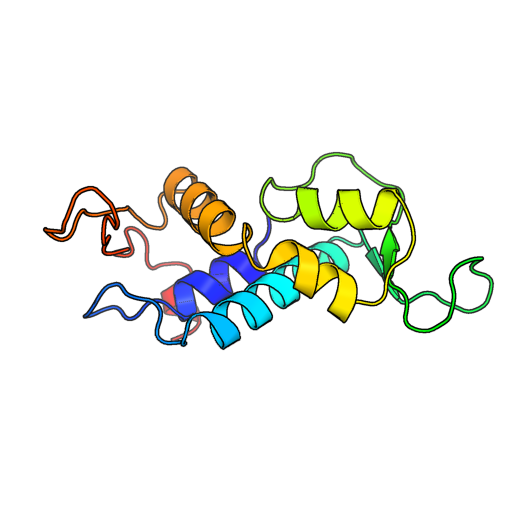55 17.324 1.00 77.88 124 HIS A O 1
ATOM 946 N N . TYR A 1 125 ? -8.326 10.995 16.094 1.00 84.88 125 TYR A N 1
ATOM 947 C CA . TYR A 1 125 ? -9.314 9.932 15.993 1.00 84.88 125 TYR A CA 1
ATOM 948 C C . TYR A 1 125 ? -8.718 8.646 16.554 1.00 84.88 125 TYR A C 1
ATOM 950 O O . TYR A 1 125 ? -7.535 8.366 16.366 1.00 84.88 125 TYR A O 1
ATOM 958 N N . ALA A 1 126 ? -9.545 7.867 17.236 1.00 90.62 126 ALA A N 1
ATOM 959 C CA . ALA A 1 126 ? -9.324 6.447 17.429 1.00 90.62 126 ALA A CA 1
ATOM 960 C C . ALA A 1 126 ? -9.857 5.696 16.204 1.00 90.62 126 ALA A C 1
ATOM 962 O O . ALA A 1 126 ? -10.842 6.116 15.588 1.00 90.62 126 ALA A O 1
ATOM 963 N N . LEU A 1 127 ? -9.220 4.577 15.875 1.00 93.62 127 LEU A N 1
ATOM 964 C CA . LEU A 1 127 ? -9.574 3.708 14.754 1.00 93.62 127 LEU A CA 1
ATOM 965 C C . LEU A 1 127 ? -9.949 2.303 15.252 1.00 93.62 127 LEU A C 1
ATOM 967 O O . LEU A 1 127 ? -9.253 1.337 14.936 1.00 93.62 127 LEU A O 1
ATOM 971 N N . PRO A 1 128 ? -10.999 2.148 16.086 1.00 93.19 128 PRO A N 1
ATOM 972 C CA . PRO A 1 128 ? -11.381 0.830 16.569 1.00 93.19 128 PRO A CA 1
ATOM 973 C C . PRO A 1 128 ? -11.808 -0.068 15.403 1.00 93.19 128 PRO A C 1
ATOM 975 O O . PRO A 1 128 ? -12.590 0.335 14.534 1.00 93.19 128 PRO A O 1
ATOM 978 N N . LEU A 1 129 ? -11.309 -1.305 15.423 1.00 92.50 129 LEU A N 1
ATOM 979 C CA . LEU A 1 129 ? -11.721 -2.353 14.495 1.00 92.50 129 LEU A CA 1
ATOM 980 C C . LEU A 1 129 ? -13.196 -2.693 14.718 1.00 92.50 129 LEU A C 1
ATOM 982 O O . LEU A 1 129 ? -13.627 -2.898 15.855 1.00 92.50 129 LEU A O 1
ATOM 986 N N . THR A 1 130 ? -13.954 -2.747 13.628 1.00 92.44 130 THR A N 1
ATOM 987 C CA . THR A 1 130 ? -15.372 -3.141 13.620 1.00 92.44 130 THR A CA 1
ATOM 988 C C . THR A 1 130 ? -15.525 -4.615 13.245 1.00 92.44 130 THR A C 1
ATOM 990 O O . THR A 1 130 ? -16.387 -5.295 13.794 1.00 92.44 130 THR A O 1
ATOM 993 N N . ASP A 1 131 ? -14.628 -5.125 12.400 1.00 88.88 131 ASP A N 1
ATOM 994 C CA . ASP A 1 131 ? -14.490 -6.542 12.070 1.00 88.88 131 ASP A CA 1
ATOM 995 C C . ASP A 1 131 ? -13.062 -7.003 12.397 1.00 88.88 131 ASP A C 1
ATOM 99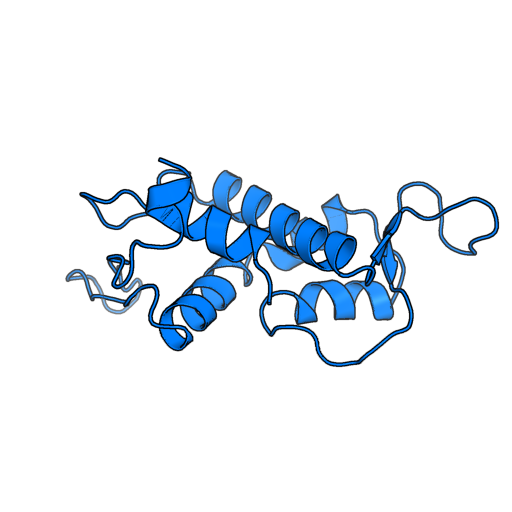7 O O . ASP A 1 131 ? -12.086 -6.274 12.211 1.00 88.88 131 ASP A O 1
ATOM 1001 N N . ARG A 1 132 ? -12.944 -8.213 12.942 1.00 84.12 132 ARG A N 1
ATOM 1002 C CA . ARG A 1 132 ? -11.675 -8.824 13.352 1.00 84.12 132 ARG A CA 1
ATOM 1003 C C . ARG A 1 132 ? -11.339 -10.086 12.571 1.00 84.12 132 ARG A C 1
ATOM 1005 O O . ARG A 1 132 ? -10.262 -10.629 12.794 1.00 84.12 132 ARG A O 1
ATOM 1012 N N . ALA A 1 133 ? -12.205 -10.550 11.671 1.00 85.88 133 ALA A N 1
ATOM 1013 C CA . ALA A 1 133 ? -12.009 -11.808 10.959 1.00 85.88 133 ALA A CA 1
ATOM 1014 C C . ALA A 1 133 ? -10.680 -11.844 10.185 1.00 85.88 133 ALA A C 1
ATOM 1016 O O . ALA A 1 133 ? -9.971 -12.846 10.241 1.00 85.88 133 ALA A O 1
ATOM 1017 N N . ARG A 1 134 ? -10.303 -10.733 9.534 1.00 83.81 134 ARG A N 1
ATOM 1018 C CA . ARG A 1 134 ? -9.037 -10.611 8.786 1.00 83.81 134 ARG A CA 1
ATOM 1019 C C . ARG A 1 134 ? -7.804 -10.652 9.690 1.00 83.81 134 ARG A C 1
ATOM 1021 O O . ARG A 1 134 ? -6.856 -11.378 9.423 1.00 83.81 134 ARG A O 1
ATOM 1028 N N . VAL A 1 135 ? -7.824 -9.891 10.785 1.00 80.94 135 VAL A N 1
ATOM 1029 C CA . VAL A 1 135 ? -6.655 -9.730 11.672 1.00 80.94 135 VAL A CA 1
ATOM 1030 C C . VAL A 1 135 ? -6.477 -10.920 12.609 1.00 80.94 135 VAL A C 1
ATOM 1032 O O . VAL A 1 135 ? -5.349 -11.290 12.921 1.00 80.94 135 VAL A O 1
ATOM 1035 N N . GLY A 1 136 ? -7.576 -11.528 13.059 1.00 76.94 136 GLY A N 1
ATOM 1036 C CA . GLY A 1 136 ? -7.553 -12.647 14.001 1.00 76.94 136 GLY A CA 1
ATOM 1037 C C . GLY A 1 136 ? -6.905 -13.917 13.449 1.00 76.94 136 GLY A C 1
ATOM 1038 O O . GLY A 1 136 ? -6.534 -14.778 14.228 1.00 76.94 136 GLY A O 1
ATOM 1039 N N . GLN A 1 137 ? -6.739 -14.044 12.130 1.00 72.12 137 GLN A N 1
ATOM 1040 C CA . GLN A 1 137 ? -6.009 -15.167 11.527 1.00 72.12 137 GLN A CA 1
ATOM 1041 C C . GLN A 1 137 ? -4.484 -14.994 11.590 1.00 72.12 137 GLN A C 1
ATOM 1043 O O . GLN A 1 137 ? -3.750 -15.964 11.435 1.00 72.12 137 GLN A O 1
ATOM 1048 N N . ALA A 1 138 ? -4.008 -13.764 11.793 1.00 68.62 138 ALA A N 1
ATOM 1049 C CA . ALA A 1 138 ? -2.592 -13.410 11.759 1.00 68.62 138 ALA A CA 1
ATOM 1050 C C . ALA A 1 138 ? -2.010 -13.053 13.145 1.00 68.62 138 ALA A C 1
ATOM 1052 O O . ALA A 1 138 ? -0.817 -12.761 13.234 1.00 68.62 138 ALA A O 1
ATOM 1053 N N . ARG A 1 139 ? -2.830 -13.057 14.207 1.00 65.56 139 ARG A N 1
ATOM 1054 C CA . ARG A 1 139 ? -2.448 -12.804 15.608 1.00 65.56 139 ARG A CA 1
ATOM 1055 C C . ARG A 1 139 ? -2.788 -14.005 16.475 1.00 65.56 139 ARG A C 1
ATOM 1057 O O . ARG A 1 139 ? -1.959 -14.319 17.352 1.00 65.56 139 ARG A O 1
#

pLDDT: mean 90.3, std 9.41, range [58.84, 98.38]